Protein AF-A0A357FPL2-F1 (afdb_monomer_lite)

Sequence (141 aa):
MERIFALFIRAGLAVIFGFMFGMLFMVGSFWVIPQNIIPPMWALSLSVGFGCGLAAFICFLKPEAKRSINLTTFAVACLSGMLGGYLGSLLADPEGVRNVRLVASSLTSPDVAPFVYMGTIISTTFTSAWYAYRLWLYNED

Structure (mmCIF, N/CA/C/O backbone):
data_AF-A0A357FPL2-F1
#
_entry.id   AF-A0A357FPL2-F1
#
loop_
_atom_site.group_PDB
_atom_site.id
_atom_site.type_symbol
_atom_site.label_atom_id
_atom_site.label_alt_id
_atom_site.label_comp_id
_atom_site.label_asym_id
_atom_site.label_entity_id
_atom_site.label_seq_id
_atom_site.pdbx_PDB_ins_code
_atom_site.Cartn_x
_atom_site.Cartn_y
_atom_site.Cartn_z
_atom_site.occupancy
_atom_site.B_iso_or_equiv
_atom_site.auth_seq_id
_atom_site.auth_comp_id
_atom_site.auth_asym_id
_atom_site.auth_atom_id
_atom_site.pdbx_PDB_model_num
ATOM 1 N N . MET A 1 1 ? -14.983 12.757 17.116 1.00 61.81 1 MET A N 1
ATOM 2 C CA . MET A 1 1 ? -14.041 13.731 16.514 1.00 61.81 1 MET A CA 1
ATOM 3 C C . MET A 1 1 ? -12.615 13.190 16.527 1.00 61.81 1 MET A C 1
ATOM 5 O O . MET A 1 1 ? -12.023 13.091 15.462 1.00 61.81 1 MET A O 1
ATOM 9 N N . GLU A 1 2 ? -12.100 12.740 17.675 1.00 74.50 2 GLU A N 1
ATOM 10 C CA . GLU A 1 2 ? -10.725 12.216 17.821 1.00 74.50 2 GLU A CA 1
ATOM 11 C C . GLU A 1 2 ? -10.397 11.036 16.887 1.00 74.50 2 GLU A C 1
ATOM 13 O O . GLU A 1 2 ? -9.383 11.064 16.195 1.00 74.50 2 GLU A O 1
ATOM 18 N N . ARG A 1 3 ? -11.300 10.054 16.758 1.00 75.25 3 ARG A N 1
ATOM 19 C CA . ARG A 1 3 ? -11.115 8.881 15.874 1.00 75.25 3 ARG A CA 1
ATOM 20 C C . ARG A 1 3 ? -10.966 9.243 14.389 1.00 75.25 3 ARG A C 1
ATOM 22 O O . ARG A 1 3 ? -10.175 8.642 13.667 1.00 75.25 3 ARG A O 1
ATOM 29 N N . ILE A 1 4 ? -11.710 10.254 13.934 1.00 81.12 4 ILE A N 1
ATOM 30 C CA . ILE A 1 4 ? -11.649 10.754 12.551 1.00 81.12 4 ILE A CA 1
ATOM 31 C C . ILE A 1 4 ? -10.329 11.501 12.330 1.00 81.12 4 ILE A C 1
ATOM 33 O O . ILE A 1 4 ? -9.678 11.320 11.307 1.00 81.12 4 ILE A O 1
ATOM 37 N N . PHE A 1 5 ? -9.889 12.290 13.311 1.00 84.31 5 PHE A N 1
ATOM 38 C CA . PHE A 1 5 ? -8.598 12.972 13.253 1.00 84.31 5 PHE A CA 1
ATOM 39 C C . PHE A 1 5 ? -7.422 11.980 13.216 1.00 84.31 5 PHE A C 1
ATOM 41 O O . PHE A 1 5 ? -6.515 12.127 12.398 1.00 84.31 5 PHE A O 1
ATOM 48 N N . ALA A 1 6 ? -7.477 10.911 14.018 1.00 84.81 6 ALA A N 1
ATOM 49 C CA . ALA A 1 6 ? -6.490 9.832 13.991 1.00 84.81 6 ALA A CA 1
ATOM 50 C C . ALA A 1 6 ? -6.444 9.109 12.632 1.00 84.81 6 ALA A C 1
ATOM 52 O O . ALA A 1 6 ? -5.355 8.807 12.140 1.00 84.81 6 ALA A O 1
ATOM 53 N N . LEU A 1 7 ? -7.601 8.874 11.997 1.00 88.69 7 LEU A N 1
ATOM 54 C CA . LEU A 1 7 ? -7.676 8.347 10.630 1.00 88.69 7 LEU A CA 1
ATOM 55 C C . LEU A 1 7 ? -6.928 9.261 9.645 1.00 88.69 7 LEU A C 1
ATOM 57 O O . LEU A 1 7 ? -6.105 8.767 8.878 1.00 88.69 7 LEU A O 1
ATOM 61 N N . PHE A 1 8 ? -7.167 10.576 9.683 1.00 88.50 8 PHE A N 1
ATOM 62 C CA . PHE A 1 8 ? -6.500 11.525 8.784 1.00 88.50 8 PHE A CA 1
ATOM 63 C C . PHE A 1 8 ? -4.987 11.592 9.002 1.00 88.50 8 PHE A C 1
ATOM 65 O O . PHE A 1 8 ? -4.242 11.604 8.024 1.00 88.50 8 PHE A O 1
ATOM 72 N N . ILE A 1 9 ? -4.518 11.577 10.253 1.00 91.00 9 ILE A N 1
ATOM 73 C CA . ILE A 1 9 ? -3.078 11.542 10.549 1.00 91.00 9 ILE A CA 1
ATOM 74 C C . ILE A 1 9 ? -2.449 10.261 9.996 1.00 91.00 9 ILE A C 1
ATOM 76 O O . ILE A 1 9 ? -1.427 10.325 9.314 1.00 91.00 9 ILE A O 1
ATOM 80 N N . ARG A 1 10 ? -3.064 9.097 10.245 1.00 92.50 10 ARG A N 1
ATOM 81 C CA . ARG A 1 10 ? -2.564 7.810 9.735 1.00 92.50 10 ARG A CA 1
ATOM 82 C C . ARG A 1 10 ? -2.565 7.769 8.213 1.00 92.50 10 ARG A C 1
ATOM 84 O O . ARG A 1 10 ? -1.598 7.285 7.636 1.00 92.50 10 ARG A O 1
ATOM 91 N N . ALA A 1 11 ? -3.601 8.304 7.570 1.00 92.25 11 ALA A N 1
ATOM 92 C CA . ALA A 1 11 ? -3.667 8.411 6.118 1.00 92.25 11 ALA A CA 1
ATOM 93 C C . ALA A 1 11 ? -2.569 9.339 5.573 1.00 92.25 11 ALA A C 1
ATOM 95 O O . ALA A 1 11 ? -1.858 8.956 4.652 1.00 92.25 11 ALA A O 1
ATOM 96 N N . GLY A 1 12 ? -2.361 10.514 6.177 1.00 91.50 12 GLY A N 1
ATOM 97 C CA . GLY A 1 12 ? -1.287 11.434 5.790 1.00 91.50 12 GLY A CA 1
ATOM 98 C C . GLY A 1 12 ? 0.105 10.810 5.930 1.00 91.50 12 GLY A C 1
ATOM 99 O O . GLY A 1 12 ? 0.915 10.885 5.007 1.00 91.50 12 GLY A O 1
ATOM 100 N N . LEU A 1 13 ? 0.363 10.117 7.043 1.00 93.81 13 LEU A N 1
ATOM 101 C CA . LEU A 1 13 ? 1.606 9.369 7.254 1.00 93.81 13 LEU A CA 1
ATOM 102 C C . LEU A 1 13 ? 1.757 8.208 6.264 1.00 93.81 13 LEU A C 1
ATOM 104 O O . LEU A 1 13 ? 2.846 7.999 5.739 1.00 93.81 13 LEU A O 1
ATOM 108 N N . ALA A 1 14 ? 0.677 7.475 5.974 1.00 93.88 14 ALA A N 1
ATOM 109 C CA . ALA A 1 14 ? 0.673 6.391 4.993 1.00 93.88 14 ALA A CA 1
ATOM 110 C C . ALA A 1 14 ? 1.010 6.890 3.585 1.00 93.88 14 ALA A C 1
ATOM 112 O O . ALA A 1 14 ? 1.743 6.209 2.875 1.00 93.88 14 ALA A O 1
ATOM 113 N N . VAL A 1 15 ? 0.564 8.092 3.208 1.00 94.31 15 VAL A N 1
ATOM 114 C CA . VAL A 1 15 ? 0.963 8.712 1.940 1.00 94.31 15 VAL A CA 1
ATOM 115 C C . VAL A 1 15 ? 2.466 9.003 1.930 1.00 94.31 15 VAL A C 1
ATOM 117 O O . VAL A 1 15 ? 3.166 8.570 1.018 1.00 94.31 15 VAL A O 1
ATOM 120 N N . ILE A 1 16 ? 2.987 9.687 2.954 1.00 93.75 16 ILE A N 1
ATOM 121 C CA . ILE A 1 16 ? 4.413 10.055 3.023 1.00 93.75 16 ILE A CA 1
ATOM 122 C C . ILE A 1 16 ? 5.300 8.803 3.011 1.00 93.75 16 ILE A C 1
ATOM 124 O O . ILE A 1 16 ? 6.209 8.684 2.188 1.00 93.75 16 ILE A O 1
ATOM 128 N N . PHE 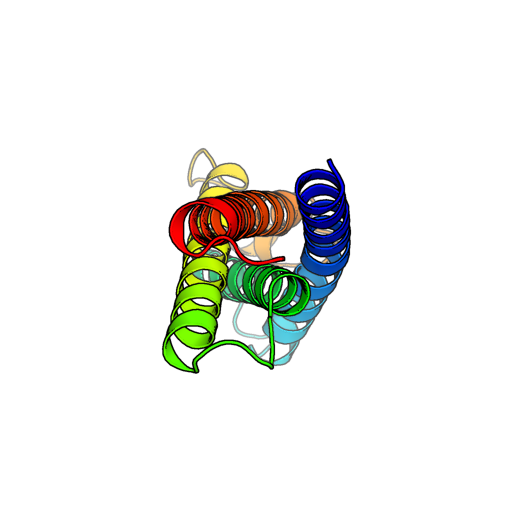A 1 17 ? 5.017 7.838 3.888 1.00 94.06 17 PHE A N 1
ATOM 129 C CA . PHE A 1 17 ? 5.774 6.591 3.946 1.00 94.06 17 PHE A CA 1
ATOM 130 C C . PHE A 1 17 ? 5.550 5.713 2.718 1.00 94.06 17 PHE A C 1
ATOM 132 O O . PHE A 1 17 ? 6.479 5.026 2.309 1.00 94.06 17 PHE A O 1
ATOM 139 N N . GLY A 1 18 ? 4.373 5.763 2.092 1.00 92.94 18 GLY A N 1
ATOM 140 C CA . GLY A 1 18 ? 4.081 5.056 0.848 1.00 92.94 18 GLY A CA 1
ATOM 141 C C . GLY A 1 18 ? 5.003 5.481 -0.287 1.00 92.94 18 GLY A C 1
ATOM 142 O O . GLY A 1 18 ? 5.573 4.616 -0.953 1.00 92.94 18 GLY A O 1
ATOM 143 N N . PHE A 1 19 ? 5.255 6.787 -0.433 1.00 92.00 19 PHE A N 1
ATOM 144 C CA . PHE A 1 19 ? 6.253 7.286 -1.381 1.00 92.00 19 PHE A CA 1
ATOM 145 C C . PHE A 1 19 ? 7.662 6.796 -1.042 1.00 92.00 19 PHE A C 1
ATOM 147 O O . PHE A 1 19 ? 8.363 6.288 -1.915 1.00 92.00 19 PHE A O 1
ATOM 154 N N . MET A 1 20 ? 8.075 6.897 0.225 1.00 92.38 20 MET A N 1
ATOM 155 C CA . MET A 1 20 ? 9.414 6.474 0.650 1.00 92.38 20 MET A CA 1
ATOM 156 C C . MET A 1 20 ? 9.643 4.972 0.428 1.00 92.38 20 MET A C 1
ATOM 158 O O . MET A 1 20 ? 10.651 4.577 -0.153 1.00 92.38 20 MET A O 1
ATOM 162 N N . PHE A 1 21 ? 8.700 4.129 0.852 1.00 92.94 21 PHE A N 1
ATOM 163 C CA . PHE A 1 21 ? 8.795 2.677 0.713 1.00 92.94 21 PHE A CA 1
ATOM 164 C C . PHE A 1 21 ? 8.680 2.244 -0.746 1.00 92.94 21 PHE A C 1
ATOM 166 O O . PHE A 1 21 ? 9.440 1.378 -1.170 1.00 92.94 21 PHE A O 1
ATOM 173 N N . GLY A 1 22 ? 7.793 2.859 -1.531 1.00 89.62 22 GLY A N 1
ATOM 174 C CA . GLY A 1 22 ? 7.697 2.595 -2.965 1.00 89.62 22 GLY A CA 1
ATOM 175 C C . GLY A 1 22 ? 9.024 2.850 -3.682 1.00 89.62 22 GLY A C 1
ATOM 176 O O . GLY A 1 22 ? 9.492 1.996 -4.433 1.00 89.62 22 GLY A O 1
ATOM 177 N N . MET A 1 23 ? 9.692 3.969 -3.376 1.00 87.50 23 MET A N 1
ATOM 178 C CA . MET A 1 23 ? 11.018 4.280 -3.923 1.00 87.50 23 MET A CA 1
ATOM 179 C C . MET A 1 23 ? 12.100 3.304 -3.440 1.00 87.50 23 MET A C 1
ATOM 181 O O . MET A 1 23 ? 12.927 2.867 -4.237 1.00 87.50 23 MET A O 1
ATOM 185 N N . LEU A 1 24 ? 12.091 2.903 -2.164 1.00 90.19 24 LEU A N 1
ATOM 186 C CA . LEU A 1 24 ? 13.034 1.902 -1.647 1.00 90.19 24 LEU A CA 1
ATOM 187 C C . LEU A 1 24 ? 12.872 0.546 -2.347 1.00 90.19 24 LEU A C 1
ATOM 189 O O . LEU A 1 24 ? 13.864 -0.066 -2.740 1.00 90.19 24 LEU A O 1
ATOM 193 N N . PHE A 1 25 ? 11.635 0.093 -2.549 1.00 90.31 25 PHE A N 1
ATOM 194 C CA . PHE A 1 25 ? 11.346 -1.148 -3.270 1.00 90.31 25 PHE A CA 1
ATOM 195 C C . PHE A 1 25 ? 11.705 -1.047 -4.749 1.00 90.31 25 PHE A C 1
ATOM 197 O O . PHE A 1 25 ? 12.166 -2.028 -5.333 1.00 90.31 25 PHE A O 1
ATOM 204 N N . MET A 1 26 ? 11.572 0.134 -5.349 1.00 85.69 26 MET A N 1
ATOM 205 C CA . MET A 1 26 ? 12.058 0.390 -6.700 1.00 85.69 26 MET A CA 1
ATOM 206 C C . MET A 1 26 ? 13.579 0.192 -6.784 1.00 85.69 26 MET A C 1
ATOM 208 O O . MET A 1 26 ? 14.045 -0.600 -7.601 1.00 85.69 26 MET A O 1
ATOM 212 N N . VAL A 1 27 ? 14.348 0.847 -5.904 1.00 84.94 27 VAL A N 1
ATOM 213 C CA . VAL A 1 27 ? 15.815 0.698 -5.825 1.00 84.94 27 VAL A CA 1
ATOM 214 C C . VAL A 1 27 ? 16.202 -0.759 -5.582 1.00 84.94 27 VAL A C 1
ATOM 216 O O . VAL A 1 27 ? 17.046 -1.299 -6.295 1.00 84.94 27 VAL A O 1
ATOM 219 N N . GLY A 1 28 ? 15.543 -1.416 -4.626 1.00 83.38 28 GLY A N 1
ATOM 220 C CA . GLY A 1 28 ? 15.773 -2.825 -4.317 1.00 83.38 28 GLY A CA 1
ATOM 221 C C . GLY A 1 28 ? 15.498 -3.744 -5.508 1.00 83.38 28 GLY A C 1
ATOM 222 O O . GLY A 1 28 ? 16.279 -4.653 -5.773 1.00 83.38 28 GLY A O 1
ATOM 223 N N . SER A 1 29 ? 14.444 -3.476 -6.282 1.00 81.81 29 SER A N 1
ATOM 224 C CA . SER A 1 29 ? 14.108 -4.269 -7.473 1.00 81.81 29 SER A CA 1
ATOM 225 C C . SER A 1 29 ? 15.212 -4.207 -8.530 1.00 81.81 29 SER A C 1
ATOM 227 O O . SER A 1 29 ? 15.559 -5.234 -9.110 1.00 81.81 29 SER A O 1
ATOM 229 N N . PHE A 1 30 ? 15.816 -3.033 -8.734 1.00 76.81 30 PHE A N 1
ATOM 230 C CA . PHE A 1 30 ? 16.964 -2.868 -9.633 1.00 76.81 30 PHE A CA 1
ATOM 231 C C . PHE A 1 30 ? 18.258 -3.499 -9.115 1.00 76.81 30 PHE A C 1
ATOM 233 O O . PHE A 1 30 ? 19.123 -3.840 -9.913 1.00 76.81 30 PHE A O 1
ATOM 240 N N . TRP A 1 31 ? 18.405 -3.651 -7.800 1.00 77.06 31 TRP A N 1
ATOM 241 C CA . TRP A 1 31 ? 19.562 -4.317 -7.195 1.00 77.06 31 TRP A CA 1
ATOM 242 C C . TRP A 1 31 ? 19.477 -5.843 -7.266 1.00 77.06 31 TRP A C 1
ATOM 244 O O . TRP A 1 31 ? 20.497 -6.509 -7.421 1.00 77.06 31 TRP A O 1
ATOM 254 N N . VAL A 1 32 ? 18.273 -6.401 -7.124 1.00 78.44 32 VAL A N 1
ATOM 255 C CA . VAL A 1 32 ? 18.055 -7.856 -7.103 1.00 78.44 32 VAL A CA 1
ATOM 256 C C . VAL A 1 32 ? 18.043 -8.446 -8.513 1.00 78.44 32 VAL A C 1
ATOM 258 O O . VAL A 1 32 ? 18.487 -9.577 -8.713 1.00 78.44 32 VAL A O 1
ATOM 261 N N . ILE A 1 33 ? 17.543 -7.701 -9.499 1.00 69.19 33 ILE A N 1
ATOM 262 C CA . ILE A 1 33 ? 17.492 -8.163 -10.885 1.00 69.19 33 ILE A CA 1
ATOM 263 C C . ILE A 1 33 ? 18.852 -7.873 -11.544 1.00 69.19 33 ILE A C 1
ATOM 265 O O . ILE A 1 33 ? 19.286 -6.721 -11.539 1.00 69.19 33 ILE A O 1
ATOM 269 N N . PRO A 1 34 ? 19.545 -8.884 -12.110 1.00 64.75 34 PRO A N 1
ATOM 270 C CA . PRO A 1 34 ? 20.837 -8.682 -12.762 1.00 64.75 34 PRO A CA 1
ATOM 271 C C . PRO A 1 34 ? 20.747 -7.575 -13.812 1.00 64.75 34 PRO A C 1
ATOM 273 O O . PRO A 1 34 ? 19.840 -7.610 -14.632 1.00 64.75 34 PRO A O 1
ATOM 276 N N . GLN A 1 35 ? 21.708 -6.648 -13.860 1.00 60.41 35 GLN A N 1
ATOM 277 C CA . GLN A 1 35 ? 21.674 -5.492 -14.779 1.00 60.41 35 GLN A CA 1
ATOM 278 C C . GLN A 1 35 ? 21.602 -5.870 -16.272 1.00 60.41 35 GLN A C 1
ATOM 280 O O . GLN A 1 35 ? 21.213 -5.061 -17.112 1.00 60.41 35 GLN A O 1
ATOM 285 N N . ASN A 1 36 ? 21.932 -7.121 -16.602 1.00 64.12 36 ASN A N 1
ATOM 286 C CA . ASN A 1 36 ? 21.825 -7.684 -17.948 1.00 64.12 36 ASN A CA 1
ATOM 287 C C . ASN A 1 36 ? 20.373 -8.055 -18.325 1.00 64.12 36 ASN A C 1
ATOM 289 O O . ASN A 1 36 ? 20.082 -8.322 -19.491 1.00 64.12 36 ASN A O 1
ATOM 293 N N . ILE A 1 37 ? 19.467 -8.086 -17.343 1.00 65.88 37 ILE A N 1
ATOM 294 C CA . ILE A 1 37 ? 18.041 -8.383 -17.463 1.00 65.88 37 ILE A CA 1
ATOM 295 C C . ILE A 1 37 ? 17.287 -7.133 -17.012 1.00 65.88 37 ILE A C 1
ATOM 297 O O . ILE A 1 37 ? 17.302 -6.764 -15.845 1.00 65.88 37 ILE A O 1
ATOM 301 N N . ILE A 1 38 ? 16.600 -6.468 -17.934 1.00 63.19 38 ILE A N 1
ATOM 302 C CA . ILE A 1 38 ? 15.758 -5.330 -17.558 1.00 63.19 38 ILE A CA 1
ATOM 303 C C . ILE A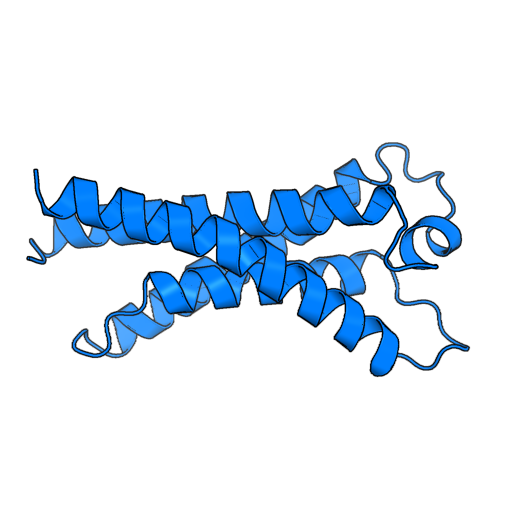 1 38 ? 14.484 -5.888 -16.910 1.00 63.19 38 ILE A C 1
ATOM 305 O O . ILE A 1 38 ? 13.834 -6.734 -17.537 1.00 63.19 38 ILE A O 1
ATOM 309 N N . PRO A 1 39 ? 14.122 -5.457 -15.682 1.00 65.44 39 PRO A N 1
ATOM 310 C CA . PRO A 1 39 ? 12.903 -5.905 -15.026 1.00 65.44 39 PRO A CA 1
ATOM 311 C C . PRO A 1 39 ? 11.707 -5.689 -15.950 1.00 65.44 39 PRO A C 1
ATOM 313 O O . PRO A 1 39 ? 11.555 -4.585 -16.485 1.00 65.44 39 PRO A O 1
ATOM 316 N N . PRO A 1 40 ? 10.826 -6.682 -16.143 1.00 74.00 40 PRO A N 1
ATOM 317 C CA . PRO A 1 40 ? 9.592 -6.400 -16.842 1.00 74.00 40 PRO A CA 1
ATOM 318 C C . PRO A 1 40 ? 8.778 -5.389 -16.019 1.00 74.00 40 PRO A C 1
ATOM 320 O O . PRO A 1 40 ? 8.664 -5.516 -14.798 1.00 74.00 40 PRO A O 1
ATOM 323 N N . MET A 1 41 ? 8.207 -4.389 -16.698 1.00 76.75 41 MET A N 1
ATOM 324 C CA . MET A 1 41 ? 7.436 -3.285 -16.102 1.00 76.75 41 MET A CA 1
ATOM 325 C C . MET A 1 41 ? 6.419 -3.746 -15.058 1.00 76.75 41 MET A C 1
ATOM 327 O O . MET A 1 41 ? 6.333 -3.173 -13.975 1.00 76.75 41 MET A O 1
ATOM 331 N N . TRP A 1 42 ? 5.684 -4.819 -15.355 1.00 75.38 42 TRP A N 1
ATOM 332 C CA . TRP A 1 42 ? 4.687 -5.363 -14.441 1.00 75.38 42 TRP A CA 1
ATOM 333 C C . TRP A 1 42 ? 5.322 -5.827 -13.121 1.00 75.38 42 TRP A C 1
ATOM 335 O O . TRP A 1 42 ? 4.795 -5.511 -12.059 1.00 75.38 42 TRP A O 1
ATOM 345 N N . ALA A 1 43 ? 6.484 -6.486 -13.146 1.00 79.88 43 ALA A N 1
ATOM 346 C CA . ALA A 1 43 ? 7.148 -6.963 -11.933 1.00 79.88 43 ALA A CA 1
ATOM 347 C C . ALA A 1 43 ? 7.692 -5.800 -11.097 1.00 79.88 43 ALA A C 1
ATOM 349 O O . ALA A 1 43 ? 7.531 -5.793 -9.876 1.00 79.88 43 ALA A O 1
ATOM 350 N N . LEU A 1 44 ? 8.264 -4.786 -11.757 1.00 83.25 44 LEU A N 1
ATOM 351 C CA . LEU A 1 44 ? 8.682 -3.547 -11.101 1.00 83.25 4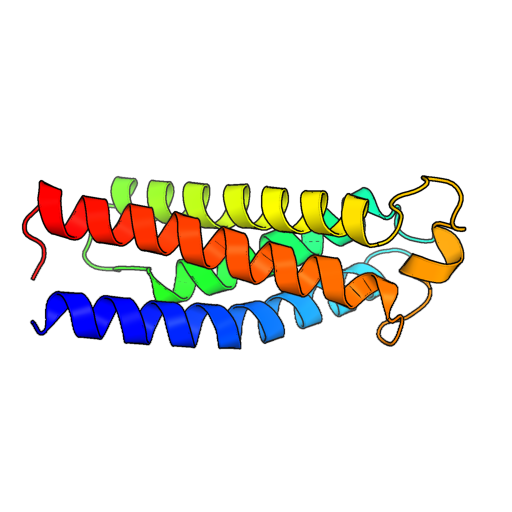4 LEU A CA 1
ATOM 352 C C . LEU A 1 44 ? 7.480 -2.861 -10.433 1.00 83.25 44 LEU A C 1
ATOM 354 O O . LEU A 1 44 ? 7.539 -2.519 -9.255 1.00 83.25 44 LEU A O 1
ATOM 358 N N . SER A 1 45 ? 6.368 -2.732 -11.159 1.00 87.94 45 SER A N 1
ATOM 359 C CA . SER A 1 45 ? 5.151 -2.082 -10.668 1.00 87.94 45 SER A CA 1
ATOM 360 C C . SER A 1 45 ? 4.522 -2.811 -9.475 1.00 87.94 45 SER A C 1
ATOM 362 O O . SER A 1 45 ? 4.097 -2.167 -8.518 1.00 87.94 45 SER A O 1
ATOM 364 N N . LEU A 1 46 ? 4.525 -4.150 -9.478 1.00 90.50 46 LEU A N 1
ATOM 365 C CA . LEU A 1 46 ? 4.010 -4.962 -8.375 1.00 90.50 46 LEU A CA 1
ATOM 366 C C . LEU A 1 46 ? 4.911 -4.879 -7.143 1.00 90.50 46 LEU A C 1
ATOM 368 O O . LEU A 1 46 ? 4.398 -4.779 -6.032 1.00 90.50 46 LEU A O 1
ATOM 372 N N . SER A 1 47 ? 6.233 -4.889 -7.327 1.00 90.88 47 SER A N 1
ATOM 373 C CA . SER A 1 47 ? 7.200 -4.745 -6.234 1.00 90.88 47 SER A CA 1
ATOM 374 C C . SER A 1 47 ? 7.076 -3.379 -5.550 1.00 90.88 47 SER A C 1
ATOM 376 O O . SER A 1 47 ? 6.937 -3.294 -4.329 1.00 90.88 47 SER A O 1
ATOM 378 N N . VAL A 1 48 ? 7.031 -2.305 -6.344 1.00 91.44 48 VAL A N 1
ATOM 379 C CA . VAL A 1 48 ? 6.821 -0.937 -5.851 1.00 91.44 48 VAL A CA 1
ATOM 380 C C . VAL A 1 48 ? 5.467 -0.810 -5.157 1.00 91.44 48 VAL A C 1
ATOM 382 O O . VAL A 1 48 ? 5.400 -0.332 -4.025 1.00 91.44 48 VAL A O 1
ATOM 385 N N . GLY A 1 49 ? 4.397 -1.294 -5.793 1.00 93.88 49 GLY A N 1
ATOM 386 C CA . GLY A 1 49 ? 3.050 -1.288 -5.227 1.00 93.88 49 GLY A CA 1
ATOM 387 C C . GLY A 1 49 ? 2.957 -2.058 -3.908 1.00 93.88 49 GLY A C 1
ATOM 388 O O . GLY A 1 49 ? 2.317 -1.597 -2.963 1.00 93.88 49 GLY A O 1
ATOM 389 N N . PHE A 1 50 ? 3.650 -3.193 -3.798 1.00 95.44 50 PHE A N 1
ATOM 390 C CA . PHE A 1 50 ? 3.757 -3.948 -2.552 1.00 95.44 50 PHE A CA 1
ATOM 391 C C . PHE A 1 50 ? 4.474 -3.147 -1.457 1.00 95.44 50 PHE A C 1
ATOM 393 O O . PHE A 1 50 ? 3.978 -3.089 -0.332 1.00 95.44 50 PHE A O 1
ATOM 400 N N . GLY A 1 51 ? 5.576 -2.462 -1.784 1.00 94.94 51 GLY A N 1
ATOM 401 C CA . GLY A 1 51 ? 6.261 -1.541 -0.870 1.00 94.94 51 GLY A CA 1
ATOM 402 C C . GLY A 1 51 ? 5.347 -0.418 -0.364 1.00 94.94 51 GLY A C 1
ATOM 403 O O . GLY A 1 51 ? 5.254 -0.189 0.844 1.00 94.94 51 GLY A O 1
ATOM 404 N N . CYS A 1 52 ? 4.596 0.227 -1.262 1.00 95.69 52 CYS A N 1
ATOM 405 C CA . CYS A 1 52 ? 3.585 1.227 -0.901 1.00 95.69 52 CYS A CA 1
ATOM 406 C C . CYS A 1 52 ? 2.483 0.644 0.005 1.00 95.69 52 CYS A C 1
ATOM 408 O O . CYS A 1 52 ? 2.015 1.304 0.934 1.00 95.69 52 CYS A O 1
ATOM 410 N N . GLY A 1 53 ? 2.065 -0.600 -0.246 1.00 95.88 53 GLY A N 1
ATOM 411 C CA . GLY A 1 53 ? 1.108 -1.327 0.589 1.00 95.88 53 GLY A CA 1
ATOM 412 C C . GLY A 1 53 ? 1.640 -1.635 1.990 1.00 95.88 53 GLY A C 1
ATOM 413 O O . GLY A 1 53 ? 0.925 -1.450 2.972 1.00 95.88 53 GLY A O 1
ATOM 414 N N . LEU A 1 54 ? 2.908 -2.034 2.112 1.00 97.06 54 LEU A N 1
ATOM 415 C CA . LEU A 1 54 ? 3.553 -2.271 3.407 1.00 97.06 54 LEU A CA 1
ATOM 416 C C . LEU A 1 54 ? 3.602 -1.007 4.269 1.00 97.06 54 LEU A C 1
ATOM 418 O O . LEU A 1 54 ? 3.327 -1.078 5.466 1.00 97.06 54 LEU A O 1
ATOM 422 N N . ALA A 1 55 ? 3.899 0.149 3.673 1.00 96.00 55 ALA A N 1
ATOM 423 C CA . ALA A 1 55 ? 3.863 1.423 4.387 1.00 96.00 55 ALA A CA 1
ATOM 424 C C . ALA A 1 55 ? 2.462 1.737 4.931 1.00 96.00 55 ALA A C 1
ATOM 426 O O . ALA A 1 55 ? 2.317 2.079 6.106 1.00 96.00 55 ALA A O 1
ATOM 427 N N . ALA A 1 56 ? 1.421 1.553 4.110 1.00 94.75 56 ALA A N 1
ATOM 428 C CA . ALA A 1 56 ? 0.040 1.713 4.556 1.00 94.75 56 ALA A CA 1
ATOM 429 C C . ALA A 1 56 ? -0.296 0.735 5.695 1.00 94.75 56 ALA A C 1
ATOM 431 O O . ALA A 1 56 ? -0.844 1.144 6.719 1.00 94.75 56 ALA A O 1
ATOM 432 N N . PHE A 1 57 ? 0.099 -0.535 5.583 1.00 96.50 57 PHE A N 1
ATOM 433 C CA . PHE A 1 57 ? -0.084 -1.508 6.657 1.00 96.50 57 PHE A CA 1
ATOM 434 C C . PHE A 1 57 ? 0.564 -1.052 7.970 1.00 96.50 57 PHE A C 1
ATOM 436 O O . PHE A 1 57 ? -0.098 -1.093 9.003 1.00 96.50 57 PHE A O 1
ATOM 443 N N . ILE A 1 58 ? 1.812 -0.574 7.940 1.00 95.25 58 ILE A N 1
ATOM 444 C CA . ILE A 1 58 ? 2.529 -0.108 9.138 1.00 95.25 58 ILE A CA 1
ATOM 445 C C . ILE A 1 58 ? 1.779 1.049 9.816 1.00 95.25 58 ILE A C 1
ATOM 447 O O . ILE A 1 58 ? 1.609 1.035 11.034 1.00 95.25 58 ILE A O 1
ATOM 451 N N . CYS A 1 59 ? 1.260 2.012 9.050 1.00 93.69 59 CYS A N 1
ATOM 452 C CA . CYS A 1 59 ? 0.504 3.149 9.594 1.00 93.69 59 CYS A CA 1
ATOM 453 C C . CYS A 1 59 ? -0.847 2.753 10.218 1.00 93.69 59 CYS A C 1
ATOM 455 O O . CYS A 1 59 ? -1.335 3.399 11.154 1.00 93.69 59 CYS A O 1
ATOM 457 N N . PHE A 1 60 ? -1.473 1.694 9.705 1.00 92.25 60 PHE A N 1
ATOM 458 C CA . PHE A 1 60 ? -2.790 1.225 10.148 1.00 92.25 60 PHE A CA 1
ATOM 459 C C . PHE A 1 60 ? -2.743 -0.021 11.044 1.00 92.25 60 PHE A C 1
ATOM 461 O O . PHE A 1 60 ? -3.793 -0.495 11.496 1.00 92.25 60 PHE A O 1
ATOM 468 N N . LEU A 1 61 ? -1.545 -0.524 11.350 1.00 92.25 61 LEU A N 1
ATOM 469 C CA . LEU A 1 61 ? -1.334 -1.635 12.266 1.00 92.25 61 LEU A CA 1
ATOM 470 C C . LEU A 1 61 ? -1.805 -1.250 13.674 1.00 92.25 61 LEU A C 1
ATOM 472 O O . LEU A 1 61 ? -1.484 -0.180 14.198 1.00 92.25 61 LEU A O 1
ATOM 476 N N . LYS A 1 62 ? -2.565 -2.152 14.299 1.00 89.81 62 LYS A N 1
ATOM 477 C CA . LYS A 1 62 ? -2.951 -2.068 15.710 1.00 89.81 62 LYS A CA 1
ATOM 478 C C . LYS A 1 62 ? -2.455 -3.340 16.407 1.00 89.81 62 LYS A C 1
ATOM 480 O O . LYS A 1 62 ? -3.123 -4.369 16.308 1.00 89.81 62 LYS A O 1
ATOM 485 N N . PRO A 1 63 ? -1.283 -3.315 17.071 1.00 86.31 63 PRO A N 1
ATOM 486 C CA . PRO A 1 63 ? -0.663 -4.516 17.646 1.00 86.31 63 PRO A CA 1
ATOM 487 C C . PRO A 1 63 ? -1.561 -5.254 18.647 1.00 86.31 63 PRO A C 1
ATOM 489 O O . PRO A 1 63 ? -1.508 -6.474 18.742 1.00 86.31 63 PRO A O 1
ATOM 492 N N . GLU A 1 64 ? -2.418 -4.510 19.342 1.00 87.56 64 GLU A N 1
ATOM 493 C CA . GLU A 1 64 ? -3.366 -5.010 20.344 1.00 87.56 64 GLU A CA 1
ATOM 494 C C . GLU A 1 64 ? -4.597 -5.699 19.733 1.00 87.56 64 GLU A C 1
ATOM 496 O O . GLU A 1 64 ? -5.321 -6.419 20.420 1.00 87.56 64 GLU A O 1
ATOM 501 N N . ALA A 1 65 ? -4.867 -5.484 18.441 1.00 86.56 65 ALA A N 1
ATOM 502 C CA . ALA A 1 65 ? -6.004 -6.097 17.770 1.00 86.56 65 ALA A CA 1
ATOM 503 C C . ALA A 1 65 ? -5.787 -7.603 17.554 1.00 86.56 65 ALA A C 1
ATOM 505 O O . ALA A 1 65 ? -4.663 -8.103 17.462 1.00 86.56 65 ALA A O 1
ATOM 506 N N . LYS A 1 66 ? -6.892 -8.345 17.399 1.00 90.25 66 LYS A N 1
ATOM 507 C CA . LYS A 1 66 ? -6.847 -9.777 17.066 1.00 90.25 66 LYS A CA 1
ATOM 508 C C . LYS A 1 66 ? -5.981 -10.011 15.824 1.00 90.25 66 LYS A C 1
ATOM 510 O O . LYS A 1 66 ? -6.076 -9.279 14.839 1.00 90.25 66 LYS A O 1
ATOM 515 N N . ARG A 1 67 ? -5.206 -11.101 15.823 1.00 91.50 67 ARG A N 1
ATOM 516 C CA . ARG A 1 67 ? -4.306 -11.463 14.712 1.00 91.50 67 ARG A CA 1
ATOM 517 C C . ARG A 1 67 ? -5.008 -11.494 13.350 1.00 91.50 67 ARG A C 1
ATOM 519 O O . ARG A 1 67 ? -4.416 -11.078 12.360 1.00 91.50 67 ARG A O 1
ATOM 526 N N . SER A 1 68 ? -6.264 -11.944 13.303 1.00 92.81 68 SER A N 1
ATOM 527 C CA . SER A 1 68 ? -7.071 -11.953 12.077 1.00 92.81 68 SER A CA 1
ATOM 528 C C . SER A 1 68 ? -7.281 -10.550 11.501 1.00 92.81 68 SER A C 1
ATOM 530 O O . SER A 1 68 ? -7.137 -10.378 10.298 1.00 92.81 68 SER A O 1
ATOM 532 N N . ILE A 1 69 ? -7.525 -9.541 12.345 1.00 91.62 69 ILE A N 1
ATOM 533 C CA . ILE A 1 69 ? -7.710 -8.143 11.928 1.00 91.62 69 ILE A CA 1
ATOM 534 C C . ILE A 1 69 ? -6.420 -7.585 11.319 1.00 91.62 69 ILE A C 1
ATOM 536 O O . ILE A 1 69 ? -6.441 -6.951 10.259 1.00 91.62 69 ILE A O 1
ATOM 540 N N . ASN A 1 70 ? -5.278 -7.853 11.952 1.00 92.62 70 ASN A N 1
ATOM 541 C CA . ASN A 1 70 ? -3.985 -7.406 11.436 1.00 92.62 70 ASN A CA 1
ATOM 542 C C . ASN A 1 70 ? -3.629 -8.113 10.120 1.00 92.62 70 ASN A C 1
ATOM 544 O O . ASN A 1 70 ? -3.180 -7.451 9.190 1.00 92.62 70 ASN A O 1
ATOM 548 N N . LEU A 1 71 ? -3.925 -9.411 9.988 1.00 95.00 71 LEU A N 1
ATOM 549 C CA . LEU A 1 71 ? -3.762 -10.144 8.727 1.00 95.00 71 LEU A CA 1
ATOM 550 C C . LEU A 1 71 ? -4.666 -9.602 7.615 1.00 95.00 71 LEU A C 1
ATOM 552 O O . LEU A 1 71 ? -4.204 -9.434 6.491 1.00 95.00 71 LEU A O 1
ATOM 556 N N . THR A 1 72 ? -5.927 -9.275 7.914 1.00 94.69 72 THR A N 1
ATOM 557 C CA . THR A 1 72 ? -6.816 -8.648 6.924 1.00 94.69 72 THR A CA 1
ATOM 558 C C . THR A 1 72 ? -6.333 -7.258 6.530 1.00 94.69 72 THR A C 1
ATOM 560 O O . THR A 1 72 ? -6.354 -6.927 5.353 1.00 94.69 72 THR A O 1
ATOM 563 N N . THR A 1 73 ? -5.822 -6.467 7.480 1.00 95.06 73 THR A N 1
ATOM 564 C CA . THR A 1 73 ? -5.259 -5.136 7.197 1.00 95.06 73 THR A CA 1
ATOM 565 C C . THR A 1 73 ? -4.029 -5.253 6.299 1.00 95.06 73 THR A C 1
ATOM 567 O O . THR A 1 73 ? -3.918 -4.516 5.326 1.00 95.06 73 THR A O 1
ATOM 570 N N . PHE A 1 74 ? -3.146 -6.217 6.578 1.00 97.00 74 PHE A N 1
ATOM 571 C CA . PHE A 1 74 ? -1.997 -6.533 5.733 1.00 97.00 74 PHE A CA 1
ATOM 572 C C . PHE A 1 74 ? -2.428 -6.931 4.318 1.00 97.00 74 PHE A C 1
ATOM 574 O O . PHE A 1 74 ? -1.952 -6.354 3.345 1.00 97.00 74 PHE A O 1
ATOM 581 N N . ALA A 1 75 ? -3.369 -7.872 4.197 1.00 97.19 75 ALA A N 1
ATOM 582 C CA . ALA A 1 75 ? -3.857 -8.337 2.903 1.00 97.19 75 ALA A CA 1
ATOM 583 C C . ALA A 1 75 ? -4.499 -7.201 2.095 1.00 97.19 75 ALA A C 1
ATOM 585 O O . ALA A 1 75 ? -4.160 -7.021 0.929 1.00 97.19 75 ALA A O 1
ATOM 586 N N . VAL A 1 76 ? -5.370 -6.399 2.719 1.00 96.81 76 VAL A N 1
ATOM 587 C CA . VAL A 1 76 ? -5.996 -5.236 2.077 1.00 96.81 76 VAL A CA 1
ATOM 588 C C . VAL A 1 76 ? -4.928 -4.259 1.603 1.00 96.81 76 VAL A C 1
ATOM 590 O O . VAL A 1 76 ? -4.941 -3.889 0.432 1.00 96.81 76 VAL A O 1
ATOM 593 N N . ALA A 1 77 ? -3.983 -3.879 2.462 1.00 96.75 77 ALA A N 1
ATOM 594 C CA . ALA A 1 77 ? -2.961 -2.890 2.137 1.00 96.75 77 ALA A CA 1
ATOM 595 C C . ALA A 1 77 ? -2.018 -3.359 1.018 1.00 96.75 77 ALA A C 1
ATOM 597 O O . ALA A 1 77 ? -1.776 -2.624 0.062 1.00 96.75 77 ALA A O 1
ATOM 598 N N . CYS A 1 78 ? -1.525 -4.597 1.088 1.00 96.88 78 CYS A N 1
ATOM 599 C CA . CYS A 1 78 ? -0.616 -5.148 0.086 1.00 96.88 78 CYS A CA 1
ATOM 600 C C . CYS A 1 78 ? -1.311 -5.400 -1.256 1.00 96.88 78 CYS A C 1
ATOM 602 O O . CYS A 1 78 ? -0.775 -5.003 -2.287 1.00 96.88 78 CYS A O 1
ATOM 604 N N . LEU A 1 79 ? -2.504 -6.009 -1.270 1.00 97.31 79 LEU A N 1
ATOM 605 C CA . LEU A 1 79 ? -3.222 -6.290 -2.519 1.00 97.31 79 LEU A CA 1
ATOM 606 C C . LEU A 1 79 ? -3.675 -5.003 -3.212 1.00 97.31 79 LEU A C 1
ATOM 608 O O . LEU A 1 79 ? -3.535 -4.883 -4.427 1.00 97.31 79 LEU A O 1
ATOM 612 N N . SER A 1 80 ? -4.172 -4.022 -2.453 1.00 96.38 80 SER A N 1
ATOM 613 C CA . SER A 1 80 ? -4.541 -2.715 -3.012 1.00 96.38 80 SER A CA 1
ATOM 614 C C . SER A 1 80 ? -3.318 -1.918 -3.474 1.00 96.38 80 SER A C 1
ATOM 616 O O . SER A 1 80 ? -3.375 -1.291 -4.526 1.00 96.38 80 SER A O 1
ATOM 618 N N . GLY A 1 81 ? -2.186 -1.997 -2.768 1.00 95.75 81 GLY A N 1
ATOM 619 C CA . GLY A 1 81 ? -0.925 -1.406 -3.219 1.00 95.75 81 GLY A CA 1
ATOM 620 C C . GLY A 1 81 ? -0.410 -2.027 -4.516 1.00 95.75 81 GLY A C 1
ATOM 621 O O . GLY A 1 81 ? -0.068 -1.301 -5.446 1.00 95.75 81 GLY A O 1
ATOM 622 N N . MET A 1 82 ? -0.425 -3.358 -4.627 1.00 95.62 82 MET A N 1
ATOM 623 C CA . MET A 1 82 ? -0.078 -4.073 -5.863 1.00 95.62 82 MET A CA 1
ATOM 624 C C . MET A 1 82 ? -1.021 -3.714 -7.016 1.00 95.62 82 MET A C 1
ATOM 626 O O . MET A 1 82 ? -0.555 -3.462 -8.126 1.00 95.62 82 MET A O 1
ATOM 630 N N . LEU A 1 83 ? -2.329 -3.629 -6.752 1.00 94.62 83 LEU A N 1
ATOM 631 C CA . LEU A 1 83 ? -3.315 -3.158 -7.725 1.00 94.62 83 LEU A CA 1
ATOM 632 C C . LEU A 1 83 ? -3.012 -1.721 -8.170 1.00 94.62 83 LEU A C 1
ATOM 634 O O . LEU A 1 83 ? -3.019 -1.439 -9.363 1.00 94.62 83 LEU A O 1
ATOM 638 N N . GLY A 1 84 ? -2.704 -0.823 -7.231 1.00 93.06 84 GLY A N 1
ATOM 639 C CA . GLY A 1 84 ? -2.318 0.555 -7.525 1.00 93.06 84 GLY A CA 1
ATOM 640 C C . GLY A 1 84 ? -1.050 0.635 -8.370 1.00 93.06 84 GLY A C 1
ATOM 641 O O . GLY A 1 84 ? -1.037 1.331 -9.379 1.00 93.06 84 GLY A O 1
ATOM 642 N N . GLY A 1 85 ? -0.014 -0.131 -8.025 1.00 90.75 85 GLY A N 1
ATOM 643 C CA . GLY A 1 85 ? 1.208 -0.234 -8.824 1.00 90.75 85 GLY A CA 1
ATOM 644 C C . GLY A 1 85 ? 0.919 -0.702 -10.252 1.00 90.75 85 GLY A C 1
ATOM 645 O O . GLY A 1 85 ? 1.357 -0.063 -11.208 1.00 90.75 85 GLY A O 1
ATOM 646 N N . TYR A 1 86 ? 0.102 -1.748 -10.407 1.00 89.56 86 TYR A N 1
ATOM 647 C CA . TYR A 1 86 ? -0.326 -2.243 -11.717 1.00 89.56 86 TYR A CA 1
ATOM 648 C C . TYR A 1 86 ? -1.115 -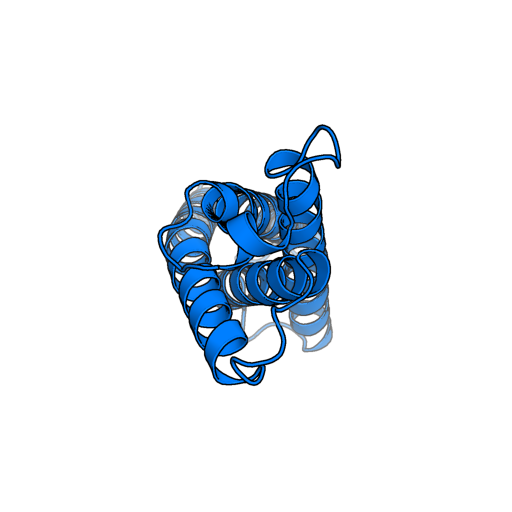1.197 -12.519 1.00 89.56 86 TYR A C 1
ATOM 650 O O . TYR A 1 86 ? -0.813 -0.975 -13.689 1.00 89.56 86 TYR A O 1
ATOM 658 N N . LEU A 1 87 ? -2.071 -0.490 -11.909 1.00 89.75 87 LEU A N 1
ATOM 659 C CA . LEU A 1 87 ? -2.779 0.616 -12.568 1.00 89.75 87 LEU A CA 1
ATOM 660 C C . LEU A 1 87 ? -1.821 1.745 -12.968 1.00 89.75 87 LEU A C 1
ATOM 662 O O . LEU A 1 87 ? -1.955 2.313 -14.048 1.00 89.75 87 LEU A O 1
ATOM 666 N N . GLY A 1 88 ? -0.813 2.030 -12.143 1.00 86.88 88 GLY A N 1
ATOM 667 C CA . GLY A 1 88 ? 0.270 2.943 -12.494 1.00 86.88 88 GLY A CA 1
ATOM 668 C C . GLY A 1 88 ? 1.043 2.484 -13.733 1.00 86.88 88 GLY A C 1
ATOM 669 O O . GLY A 1 88 ? 1.419 3.323 -14.546 1.00 86.88 88 GLY A O 1
ATOM 670 N N . SER A 1 89 ? 1.246 1.172 -13.911 1.00 82.19 89 SER A N 1
ATOM 671 C CA . SER A 1 89 ? 1.908 0.609 -15.102 1.00 82.19 89 SER A CA 1
ATOM 672 C C . SER A 1 89 ? 1.164 0.927 -16.396 1.00 82.19 89 SER A C 1
ATOM 674 O O . SER A 1 89 ? 1.791 1.308 -17.382 1.00 82.19 89 SER A O 1
ATOM 676 N N . LEU A 1 90 ? -0.171 0.887 -16.353 1.00 81.56 90 LEU A N 1
ATOM 677 C CA . LEU A 1 90 ? -1.025 1.271 -17.476 1.00 81.56 90 LEU A CA 1
ATOM 678 C C . LEU A 1 90 ? -0.953 2.777 -17.761 1.00 81.56 90 LEU A C 1
ATOM 680 O O . LEU A 1 90 ? -1.017 3.185 -18.912 1.00 81.56 90 LEU A O 1
ATOM 684 N N . LEU A 1 91 ? -0.798 3.613 -16.729 1.00 79.44 91 LEU A N 1
ATOM 685 C CA . LEU A 1 91 ? -0.675 5.066 -16.897 1.00 79.44 91 LEU A CA 1
ATOM 686 C C . LEU A 1 91 ? 0.695 5.503 -17.432 1.00 79.44 91 LEU A C 1
ATOM 688 O O . LEU A 1 91 ? 0.784 6.544 -18.079 1.00 79.44 91 LEU A O 1
ATOM 692 N N . ALA A 1 92 ? 1.757 4.745 -17.160 1.00 75.38 92 ALA A N 1
ATOM 693 C CA . ALA A 1 92 ? 3.096 5.053 -17.669 1.00 75.38 92 ALA A CA 1
ATOM 694 C C . ALA A 1 92 ? 3.291 4.674 -19.145 1.00 75.38 92 ALA A C 1
ATOM 696 O O . ALA A 1 92 ? 4.091 5.300 -19.846 1.00 75.38 92 ALA A O 1
ATOM 697 N N . ASP A 1 93 ? 2.557 3.664 -19.617 1.00 75.12 93 ASP A N 1
ATOM 698 C CA . ASP A 1 93 ? 2.538 3.235 -21.016 1.00 75.12 93 ASP A CA 1
ATOM 699 C C . ASP A 1 93 ? 1.095 3.031 -21.516 1.00 75.12 93 ASP A C 1
ATOM 701 O O . ASP A 1 93 ? 0.661 1.899 -21.738 1.00 75.12 93 ASP A O 1
ATOM 705 N N . PRO A 1 94 ? 0.326 4.125 -21.682 1.00 65.50 94 PRO A N 1
ATOM 706 C CA . PRO A 1 94 ? -1.098 4.048 -22.013 1.00 65.50 94 PRO A CA 1
ATOM 707 C C . PRO A 1 94 ? -1.367 3.484 -23.411 1.00 65.50 94 PRO A C 1
ATOM 709 O O . PRO A 1 94 ? -2.438 2.935 -23.655 1.00 65.50 94 PRO A O 1
ATOM 712 N N . GLU A 1 95 ? -0.407 3.610 -24.328 1.00 69.31 95 GLU A N 1
ATOM 713 C CA . GLU A 1 95 ? -0.537 3.127 -25.706 1.00 69.31 95 GLU A CA 1
ATOM 714 C C . GLU A 1 95 ? 0.051 1.716 -25.886 1.00 69.31 95 GLU A C 1
ATOM 716 O O . GLU A 1 95 ? -0.180 1.084 -26.914 1.00 69.31 95 GLU A O 1
ATOM 721 N N . GLY A 1 96 ? 0.805 1.198 -24.907 1.00 63.03 96 GLY A N 1
ATOM 722 C CA . GLY A 1 96 ? 1.484 -0.100 -25.000 1.00 63.03 96 GLY A CA 1
ATOM 723 C C . GLY A 1 96 ? 2.600 -0.147 -26.052 1.00 63.03 96 GLY A C 1
ATOM 724 O O . GLY A 1 96 ? 3.051 -1.229 -26.431 1.00 63.03 96 GLY A O 1
ATOM 725 N N . VAL A 1 97 ? 3.007 1.018 -26.570 1.00 58.34 97 VAL A N 1
ATOM 726 C CA . VAL A 1 97 ? 4.014 1.169 -27.634 1.00 58.34 97 VAL A CA 1
ATOM 727 C C . VAL A 1 97 ? 5.324 1.725 -27.075 1.00 58.34 97 VAL A C 1
ATOM 729 O O . VAL A 1 97 ? 6.349 1.704 -27.764 1.00 58.34 97 VAL A O 1
ATOM 732 N N . ARG A 1 98 ? 5.342 2.230 -25.830 1.00 63.44 98 ARG A N 1
ATOM 733 C CA . ARG A 1 98 ? 6.584 2.742 -25.252 1.00 63.44 98 ARG A CA 1
ATOM 734 C C . ARG A 1 98 ? 7.535 1.594 -24.988 1.00 63.44 98 ARG A C 1
ATOM 736 O O . ARG A 1 98 ? 7.180 0.501 -24.555 1.00 63.44 98 ARG A O 1
ATOM 743 N N . ASN A 1 99 ? 8.809 1.868 -25.236 1.00 58.78 99 ASN A N 1
ATOM 744 C CA . ASN A 1 99 ? 9.848 0.898 -24.971 1.00 58.78 99 ASN A CA 1
ATOM 745 C C . ASN A 1 99 ? 9.919 0.689 -23.449 1.00 58.78 99 ASN A C 1
ATOM 747 O O . ASN A 1 99 ? 10.493 1.506 -22.734 1.00 58.78 99 ASN A O 1
ATOM 751 N N . VAL A 1 100 ? 9.346 -0.414 -22.961 1.00 59.03 100 VAL A N 1
ATOM 752 C CA . VAL A 1 100 ? 9.379 -0.884 -21.559 1.00 59.03 100 VAL A CA 1
ATOM 753 C C . VAL A 1 100 ? 10.798 -0.785 -20.981 1.00 59.03 100 VAL A C 1
ATOM 755 O O . VAL A 1 100 ? 10.985 -0.456 -19.811 1.00 59.03 100 VAL A O 1
ATOM 758 N N . ARG A 1 101 ? 11.812 -0.984 -21.838 1.00 55.56 101 ARG A N 1
ATOM 759 C CA . ARG A 1 101 ? 13.229 -0.793 -21.514 1.00 55.56 101 ARG A CA 1
ATOM 760 C C . ARG A 1 101 ? 13.599 0.626 -21.090 1.00 55.56 101 ARG A C 1
ATOM 762 O O . ARG A 1 101 ? 14.399 0.757 -20.179 1.00 55.56 101 ARG A O 1
ATOM 769 N N . LEU A 1 102 ? 13.073 1.662 -21.742 1.00 58.00 102 LEU A N 1
ATOM 770 C CA . LEU A 1 102 ? 13.355 3.062 -21.405 1.00 58.00 102 LEU A CA 1
ATOM 771 C C . LEU A 1 102 ? 12.658 3.458 -20.103 1.00 58.00 102 LEU A C 1
ATOM 773 O O . LEU A 1 102 ? 13.289 4.072 -19.244 1.00 58.00 102 LEU A O 1
ATOM 777 N N . VAL A 1 103 ? 11.410 3.021 -19.919 1.00 59.19 103 VAL A N 1
ATOM 778 C CA . VAL A 1 103 ? 10.627 3.287 -18.704 1.00 59.19 103 VAL A CA 1
ATOM 779 C C . VAL A 1 103 ? 11.307 2.699 -17.467 1.00 59.19 103 VAL A C 1
ATOM 781 O O . VAL A 1 103 ? 11.499 3.398 -16.475 1.00 59.19 103 VAL A O 1
ATOM 784 N N . ALA A 1 104 ? 11.730 1.436 -17.551 1.00 59.06 104 ALA A N 1
ATOM 785 C CA . ALA A 1 104 ? 12.387 0.716 -16.466 1.00 59.06 104 ALA A CA 1
ATOM 786 C C . ALA A 1 104 ? 13.923 0.850 -16.489 1.00 59.06 104 ALA A C 1
ATOM 788 O O . ALA A 1 104 ? 14.604 0.033 -15.883 1.00 59.06 104 ALA A O 1
ATOM 789 N N . SER A 1 105 ? 14.500 1.832 -17.193 1.00 62.00 105 SER A N 1
ATOM 790 C CA . SER A 1 105 ? 15.968 1.972 -17.272 1.00 62.00 105 SER A CA 1
ATOM 791 C C . SER A 1 105 ? 16.588 2.710 -16.084 1.00 62.00 105 SER A C 1
ATOM 793 O O . SER A 1 105 ? 17.778 2.545 -15.822 1.00 62.00 105 SER A O 1
ATOM 795 N N . SER A 1 106 ? 15.815 3.547 -15.382 1.00 63.97 106 SER A N 1
ATOM 796 C CA . SER A 1 106 ? 16.349 4.469 -14.375 1.00 63.97 106 SER A CA 1
ATOM 797 C C . SER A 1 106 ? 15.343 4.812 -13.275 1.00 63.97 106 SER A C 1
ATOM 799 O O . SER A 1 106 ? 14.142 4.924 -13.517 1.00 63.97 106 SER A O 1
ATOM 801 N N . LEU A 1 107 ? 15.876 5.084 -12.079 1.00 62.88 107 LEU A N 1
ATOM 802 C CA . LEU A 1 107 ? 15.175 5.656 -10.920 1.00 62.88 107 LEU A CA 1
ATOM 803 C C . LEU A 1 107 ? 14.608 7.055 -11.174 1.00 62.88 107 LEU A C 1
ATOM 805 O O . LEU A 1 107 ? 13.636 7.450 -10.540 1.00 62.88 107 LEU A O 1
ATOM 809 N N . THR A 1 108 ? 15.213 7.801 -12.095 1.00 63.03 108 THR A N 1
ATOM 810 C CA . THR A 1 108 ? 14.799 9.163 -12.458 1.00 63.03 108 THR A CA 1
ATOM 811 C C . THR A 1 108 ? 13.839 9.203 -13.640 1.00 63.03 108 THR A C 1
ATOM 813 O O . THR A 1 108 ? 13.478 10.288 -14.093 1.00 63.03 108 THR A O 1
ATOM 816 N N . SER A 1 109 ? 13.441 8.040 -14.161 1.00 64.62 109 SER A N 1
ATOM 817 C CA . SER A 1 109 ? 12.503 7.977 -15.272 1.00 64.62 109 SER A CA 1
ATOM 818 C C . SER A 1 109 ? 11.156 8.575 -14.841 1.00 64.62 109 SER A C 1
ATOM 820 O O . SER A 1 109 ? 10.569 8.096 -13.862 1.00 64.62 109 SER A O 1
ATOM 822 N N . PRO A 1 110 ? 10.635 9.599 -15.548 1.00 60.22 110 PRO A N 1
ATOM 823 C CA . PRO A 1 110 ? 9.336 10.197 -15.228 1.00 60.22 110 PRO A CA 1
ATOM 824 C C . PRO A 1 110 ? 8.201 9.167 -15.293 1.00 60.22 110 PRO A C 1
ATOM 826 O O . PRO A 1 110 ? 7.173 9.326 -14.640 1.00 60.22 110 PRO A O 1
ATOM 829 N N . ASP A 1 111 ? 8.425 8.072 -16.011 1.00 67.94 111 ASP A N 1
ATOM 830 C CA . ASP A 1 111 ? 7.472 6.994 -16.214 1.00 67.94 111 ASP A CA 1
ATOM 831 C C . ASP A 1 111 ? 7.353 6.046 -15.003 1.00 67.94 111 ASP A C 1
ATOM 833 O O . ASP A 1 111 ? 6.470 5.196 -14.983 1.00 67.94 111 ASP A O 1
ATOM 837 N N . VAL A 1 112 ? 8.182 6.193 -13.961 1.00 68.38 112 VAL A N 1
ATOM 838 C CA . VAL A 1 112 ? 8.068 5.383 -12.731 1.00 68.38 112 VAL A CA 1
ATOM 839 C C . VAL A 1 112 ? 7.265 6.085 -11.634 1.00 68.38 112 VAL A C 1
ATOM 841 O O . VAL A 1 112 ? 6.644 5.439 -10.783 1.00 68.38 112 VAL A O 1
ATOM 844 N N . ALA A 1 113 ? 7.180 7.412 -11.691 1.00 77.75 113 ALA A N 1
ATOM 845 C CA . ALA A 1 113 ? 6.344 8.186 -10.785 1.00 77.75 113 ALA A CA 1
ATOM 846 C C . ALA A 1 113 ? 4.891 7.653 -10.703 1.00 77.75 113 ALA A C 1
ATOM 848 O O . ALA A 1 113 ? 4.409 7.460 -9.582 1.00 77.75 113 ALA A O 1
ATOM 849 N N . PRO A 1 114 ? 4.204 7.310 -11.815 1.00 83.06 114 PRO A N 1
ATOM 850 C CA . PRO A 1 114 ? 2.845 6.768 -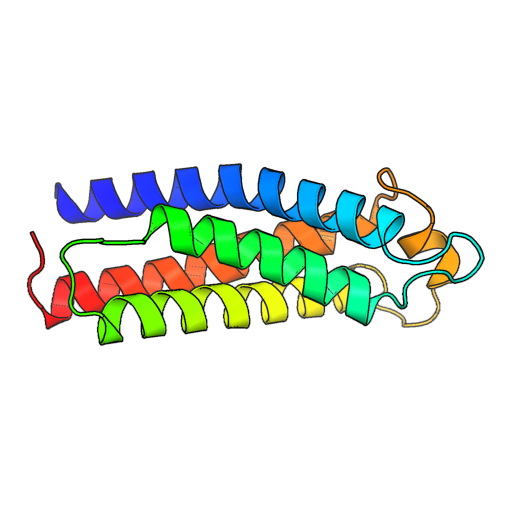11.774 1.00 83.06 114 PRO A CA 1
ATOM 851 C C . PRO A 1 114 ? 2.687 5.510 -10.910 1.00 83.06 114 PRO A C 1
ATOM 853 O O . PRO A 1 114 ? 1.646 5.349 -10.276 1.00 83.06 114 PRO A O 1
ATOM 856 N N . PHE A 1 115 ? 3.699 4.636 -10.830 1.00 84.56 115 PHE A N 1
ATOM 857 C CA . PHE A 1 115 ? 3.627 3.395 -10.038 1.00 84.56 115 PHE A CA 1
ATOM 858 C C . PHE A 1 115 ? 3.574 3.711 -8.553 1.00 84.56 115 PHE A C 1
ATOM 860 O O . PHE A 1 115 ? 2.746 3.171 -7.821 1.00 84.56 115 PHE A O 1
ATOM 867 N N . VAL A 1 116 ? 4.454 4.615 -8.123 1.00 86.81 116 VAL A N 1
ATOM 868 C CA . VAL A 1 116 ? 4.570 5.022 -6.726 1.00 86.81 116 VAL A CA 1
ATOM 869 C C . VAL A 1 116 ? 3.342 5.835 -6.319 1.00 86.81 116 VAL A C 1
ATOM 871 O O . VAL A 1 116 ? 2.769 5.574 -5.262 1.00 86.81 116 VAL A O 1
ATOM 874 N N . TYR A 1 117 ? 2.889 6.766 -7.168 1.00 90.19 117 TYR A N 1
ATOM 875 C CA . TYR A 1 117 ? 1.683 7.563 -6.921 1.00 90.19 117 TYR A CA 1
ATOM 876 C C . TYR A 1 117 ? 0.443 6.680 -6.788 1.00 90.19 117 TYR A C 1
ATOM 878 O O . TYR A 1 117 ? -0.240 6.732 -5.765 1.00 90.19 117 TYR A O 1
ATOM 886 N N . MET A 1 118 ? 0.167 5.837 -7.784 1.00 93.00 118 MET A N 1
ATOM 887 C CA . MET A 1 118 ? -1.026 4.993 -7.767 1.00 93.00 118 MET A CA 1
ATOM 888 C C . MET A 1 118 ? -0.948 3.923 -6.681 1.00 93.00 118 MET A C 1
ATOM 890 O O . MET A 1 118 ? -1.929 3.715 -5.971 1.00 93.00 118 MET A O 1
ATOM 894 N N . GLY A 1 119 ? 0.213 3.291 -6.487 1.00 92.12 119 GLY A N 1
ATOM 895 C CA . GLY A 1 119 ? 0.438 2.338 -5.400 1.00 92.12 119 GLY A CA 1
ATOM 896 C C . GLY A 1 119 ? 0.149 2.948 -4.030 1.00 92.12 119 GLY A C 1
ATOM 897 O O . GLY A 1 119 ? -0.579 2.357 -3.238 1.00 92.12 119 GLY A O 1
ATOM 898 N N . THR A 1 120 ? 0.655 4.157 -3.780 1.00 94.56 120 THR A N 1
ATOM 899 C CA . THR A 1 120 ? 0.489 4.878 -2.509 1.00 94.56 120 THR A CA 1
ATOM 900 C C . THR A 1 120 ? -0.946 5.334 -2.280 1.00 94.56 120 THR A C 1
ATOM 902 O O . THR A 1 120 ? -1.487 5.144 -1.189 1.00 94.56 120 THR A O 1
ATOM 905 N N . ILE A 1 121 ? -1.579 5.938 -3.288 1.00 94.81 121 ILE A N 1
ATOM 906 C CA . ILE A 1 121 ? -2.939 6.470 -3.154 1.00 94.81 121 ILE A CA 1
ATOM 907 C C . ILE A 1 121 ? -3.923 5.320 -2.964 1.00 94.81 121 ILE A C 1
ATOM 909 O O . ILE A 1 121 ? -4.683 5.325 -2.000 1.00 94.81 121 ILE A O 1
ATOM 913 N N . ILE A 1 122 ? -3.871 4.303 -3.828 1.00 95.69 122 ILE A N 1
ATOM 914 C CA . ILE A 1 122 ? -4.798 3.173 -3.762 1.00 95.69 122 ILE A CA 1
ATOM 915 C C . ILE A 1 122 ? -4.595 2.392 -2.458 1.00 95.69 122 ILE A C 1
ATOM 917 O O . ILE A 1 122 ? -5.578 2.138 -1.760 1.00 95.69 122 ILE A O 1
ATOM 921 N N . SER A 1 123 ? -3.353 2.083 -2.059 1.00 95.56 123 SER A N 1
ATOM 922 C CA . SER A 1 123 ? -3.121 1.381 -0.789 1.00 95.56 123 SER A CA 1
ATOM 923 C C . SER A 1 123 ? -3.644 2.169 0.407 1.00 95.56 123 SER A C 1
ATOM 925 O O . SER A 1 123 ? -4.323 1.612 1.276 1.00 95.56 123 SER A O 1
ATOM 927 N N . THR A 1 124 ? -3.396 3.478 0.434 1.00 95.69 124 THR A N 1
ATOM 928 C CA . THR A 1 124 ? -3.838 4.345 1.524 1.00 95.69 124 THR A CA 1
ATOM 929 C C . THR A 1 124 ? -5.355 4.438 1.569 1.00 95.69 124 THR A C 1
ATOM 931 O O . THR A 1 124 ? -5.928 4.284 2.645 1.00 95.69 124 THR A O 1
ATOM 934 N N . THR A 1 125 ? -6.031 4.640 0.435 1.00 96.12 125 THR A N 1
ATOM 935 C CA . THR A 1 125 ? -7.495 4.750 0.378 1.00 96.12 125 THR A CA 1
ATOM 936 C C . THR A 1 125 ? -8.167 3.465 0.849 1.00 96.12 125 THR A C 1
ATOM 938 O O . THR A 1 125 ? -9.022 3.521 1.732 1.00 96.12 125 THR A O 1
ATOM 941 N N . PHE A 1 126 ? -7.767 2.303 0.328 1.00 95.81 126 PHE A N 1
ATOM 942 C CA . PHE A 1 126 ? -8.383 1.029 0.708 1.00 95.81 126 PHE A CA 1
ATOM 943 C C . PHE A 1 126 ? -8.098 0.665 2.168 1.00 95.81 126 PHE A C 1
ATOM 945 O O . PHE A 1 126 ? -9.004 0.236 2.885 1.00 95.81 126 PHE A O 1
ATOM 952 N N . THR A 1 127 ? -6.874 0.895 2.647 1.00 93.94 127 THR A N 1
ATOM 953 C CA . THR A 1 127 ? -6.525 0.624 4.051 1.00 93.94 127 THR A CA 1
ATOM 954 C C . THR A 1 127 ? -7.234 1.591 5.003 1.00 93.94 127 THR A C 1
ATOM 956 O O . THR A 1 127 ? -7.704 1.174 6.061 1.00 93.94 127 THR A O 1
ATOM 959 N N . SER A 1 128 ? -7.397 2.856 4.605 1.00 93.50 128 SER A N 1
ATOM 960 C CA . SER A 1 128 ? -8.175 3.859 5.345 1.00 93.50 128 SER A CA 1
ATOM 961 C C . SER A 1 128 ? -9.657 3.500 5.399 1.00 93.50 128 SER A C 1
ATOM 963 O O . SER A 1 128 ? -10.265 3.584 6.462 1.00 93.50 128 SER A O 1
ATOM 965 N N . ALA A 1 129 ? -10.237 3.057 4.281 1.00 94.44 129 ALA A N 1
ATOM 966 C CA . ALA A 1 129 ? -11.626 2.608 4.219 1.00 94.44 129 ALA A CA 1
ATOM 967 C C . ALA A 1 129 ? -11.851 1.375 5.105 1.00 94.44 129 ALA A C 1
ATOM 969 O O . ALA A 1 129 ? -12.810 1.327 5.873 1.00 94.44 129 ALA A O 1
ATOM 970 N N . TRP A 1 130 ? -10.924 0.414 5.066 1.00 93.94 130 TRP A N 1
ATOM 971 C CA . TRP A 1 130 ? -10.936 -0.734 5.967 1.00 93.94 130 TRP A CA 1
ATOM 972 C C . TRP A 1 130 ? -10.840 -0.311 7.438 1.00 93.94 130 TRP A C 1
ATOM 974 O O . TRP A 1 130 ? -11.605 -0.793 8.271 1.00 93.94 130 TRP A O 1
ATOM 984 N N . TYR A 1 131 ? -9.944 0.620 7.774 1.00 91.00 131 TYR A N 1
ATOM 985 C CA . TYR A 1 131 ? -9.827 1.151 9.132 1.00 91.00 131 TYR A CA 1
ATOM 986 C C . TYR A 1 131 ? -11.110 1.860 9.584 1.00 91.00 131 TYR A C 1
ATOM 988 O O . TYR A 1 131 ? -11.600 1.591 10.677 1.00 91.00 131 TYR A O 1
ATOM 996 N N . ALA A 1 132 ? -11.703 2.700 8.733 1.00 90.62 132 ALA A N 1
ATOM 997 C CA . ALA A 1 132 ? -12.964 3.380 9.017 1.00 90.62 132 ALA A CA 1
ATOM 998 C C . ALA A 1 132 ? -14.117 2.386 9.242 1.00 90.62 132 ALA A C 1
ATOM 1000 O O . ALA A 1 132 ? -14.898 2.549 10.179 1.00 90.62 132 ALA A O 1
ATOM 1001 N N . TYR A 1 133 ? -14.182 1.318 8.443 1.00 91.38 133 TYR A N 1
ATOM 1002 C CA . TYR A 1 133 ? -15.140 0.233 8.647 1.00 91.38 133 TYR A CA 1
ATOM 1003 C C . TYR A 1 133 ? -14.951 -0.450 10.008 1.00 91.38 133 TYR A C 1
ATOM 1005 O O . TYR A 1 133 ? -15.928 -0.679 10.717 1.00 91.38 133 TYR A O 1
ATOM 1013 N N . ARG A 1 134 ? -13.704 -0.722 10.417 1.00 89.06 134 ARG A N 1
ATOM 1014 C CA . ARG A 1 134 ? -13.409 -1.295 11.741 1.00 89.06 134 ARG A CA 1
ATOM 1015 C C . ARG A 1 134 ? -13.790 -0.367 12.887 1.00 89.06 134 ARG A C 1
ATOM 1017 O O . ARG A 1 134 ? -14.378 -0.836 13.858 1.00 89.06 134 ARG A O 1
ATOM 1024 N N . LEU A 1 135 ? -13.497 0.929 12.764 1.00 85.88 135 LEU A N 1
ATOM 1025 C CA . LEU A 1 135 ? -13.902 1.937 13.747 1.00 85.88 135 LEU A CA 1
ATOM 1026 C C . LEU A 1 135 ? -15.421 1.934 13.959 1.00 85.88 135 LEU A C 1
ATOM 1028 O O . LEU A 1 135 ? -15.874 2.040 15.095 1.00 85.88 135 LEU A O 1
ATOM 1032 N N . TRP A 1 136 ? -16.194 1.797 12.878 1.00 87.00 136 TRP A N 1
ATOM 1033 C CA . TRP A 1 136 ? -17.654 1.747 12.933 1.00 87.00 136 TRP A CA 1
ATOM 1034 C C . TRP A 1 136 ? -18.185 0.416 13.482 1.00 87.00 136 TRP A C 1
ATOM 1036 O O . TRP A 1 136 ? -19.004 0.417 14.395 1.00 87.00 136 TRP A O 1
ATOM 1046 N N . LEU A 1 137 ? -17.709 -0.719 12.961 1.00 87.81 137 LEU A N 1
ATOM 1047 C CA . LEU A 1 137 ? -18.233 -2.041 13.316 1.00 87.81 137 LEU A CA 1
ATOM 1048 C C . LEU A 1 137 ? -17.869 -2.458 14.747 1.00 87.81 137 LEU A C 1
ATOM 1050 O O . LEU A 1 137 ? -18.682 -3.057 15.447 1.00 87.81 137 LEU A O 1
ATOM 1054 N N . TYR A 1 138 ? -16.633 -2.186 15.167 1.00 83.88 138 TYR A N 1
ATOM 1055 C CA . TYR A 1 138 ? -16.100 -2.644 16.451 1.00 83.88 138 TYR A CA 1
ATOM 1056 C C . TYR A 1 138 ? -16.101 -1.559 17.529 1.00 83.88 138 TYR A C 1
ATOM 1058 O O . TYR A 1 138 ? -15.657 -1.831 18.642 1.00 83.88 138 TYR A O 1
ATOM 1066 N N . ASN A 1 139 ? -16.581 -0.348 17.217 1.00 77.94 139 ASN A N 1
ATOM 1067 C CA . ASN A 1 139 ? -16.525 0.816 18.106 1.00 77.94 139 ASN A CA 1
ATOM 1068 C C . ASN A 1 139 ? -15.128 1.054 18.706 1.00 77.94 139 ASN A C 1
ATOM 1070 O O . ASN A 1 139 ? -15.029 1.550 19.826 1.00 77.94 139 ASN A O 1
ATOM 1074 N N . GLU A 1 140 ? -14.065 0.717 17.963 1.00 70.31 140 GLU A N 1
ATOM 1075 C CA . GLU A 1 140 ? -12.681 0.907 18.406 1.00 70.31 140 GLU A CA 1
ATOM 1076 C C . GLU A 1 140 ? -12.465 2.370 18.835 1.00 70.31 140 GLU A C 1
ATOM 1078 O O . GLU A 1 140 ? -12.733 3.282 18.047 1.00 70.31 140 GLU A O 1
ATOM 1083 N N . ASP A 1 141 ? -12.016 2.563 20.081 1.00 58.84 141 ASP A N 1
ATOM 1084 C CA . ASP A 1 141 ? -11.517 3.839 20.611 1.00 58.84 141 ASP A CA 1
ATOM 1085 C C . ASP A 1 141 ? -10.184 4.236 19.957 1.00 58.84 141 ASP A C 1
ATOM 1087 O O . ASP A 1 141 ? -9.306 3.347 19.768 1.00 58.84 141 ASP A O 1
#

Secondary structure (DSSP, 8-state):
-HHHHHHHHHHHHHHHHHHHHHHHHHHHHHHHS-TTSPPPHHHHHHHHHHHHHHHHHHHH--TTS-HHHHHHHHHHHHHHHHHHHHHHHHHHSTTS-S-HHHHTT-TT-TTTHHHHHHHHHHHHHHHHHHHHHHHHHS---

Radius of gyration: 16.1 Å; chains: 1; bounding box: 40×26×48 Å

Foldseek 3Di:
DVLVVLLVVL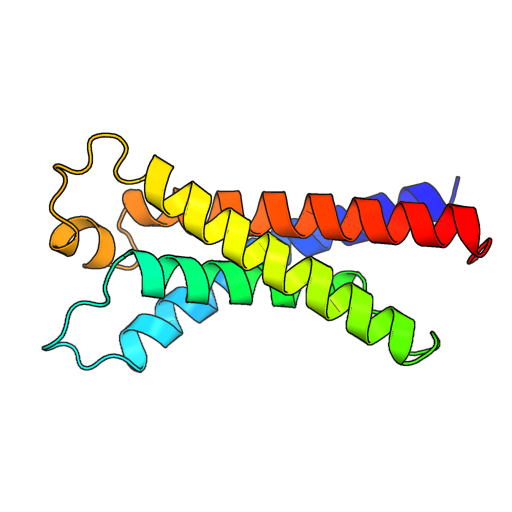LVQLLVQLLVQLLVQLVVVCVVDPLVDQDQQLVNLLSSLQSSLVSSLVSLDDPPDDPVLSVVLSCQSSVQSSVQSNVLSCVLPVPVPDDSCQQRVDSPRPSNVSSSNRSNVRSSVRSSVSSVVCCVPVVDD

pLDDT: mean 84.1, std 12.25, range [55.56, 97.31]